Protein AF-A0A5J4N3N0-F1 (afdb_monomer_lite)

InterPro domains:
  IPR036915 Cyclin-like superfamily [SSF47954] (1-61)

Sequence (84 aa):
MDFYPREMMLTCLYVACKAADFPIGIQTFISHIPRNQERYSDFILNSELFLLESLNYDLWVFTPYRPLIGLIIDLVAYQVSQVK

Structure (mmCIF, N/CA/C/O backbone):
data_AF-A0A5J4N3N0-F1
#
_entry.id   AF-A0A5J4N3N0-F1
#
loop_
_atom_site.group_PDB
_atom_site.id
_atom_site.type_symbol
_atom_site.label_atom_id
_atom_site.label_alt_id
_atom_site.label_comp_id
_atom_site.label_asym_id
_atom_site.label_entity_id
_atom_site.label_seq_id
_atom_site.pdbx_PDB_ins_code
_atom_site.Cartn_x
_atom_site.Cartn_y
_atom_site.Cartn_z
_atom_site.occupancy
_atom_site.B_iso_or_equiv
_atom_site.auth_seq_id
_atom_site.auth_comp_id
_atom_site.auth_asym_id
_atom_site.auth_atom_id
_atom_site.pdbx_PDB_model_num
ATOM 1 N N . MET A 1 1 ? -24.950 -5.508 5.231 1.00 56.09 1 MET A N 1
ATOM 2 C CA . MET A 1 1 ? -24.059 -4.536 4.550 1.00 56.09 1 MET A CA 1
ATOM 3 C C . MET A 1 1 ? -23.244 -3.932 5.667 1.00 56.09 1 MET A C 1
ATOM 5 O O . MET A 1 1 ? -23.674 -2.954 6.264 1.00 56.09 1 MET A O 1
ATOM 9 N N . ASP A 1 2 ? -22.154 -4.597 6.027 1.00 71.69 2 ASP A N 1
ATOM 10 C CA . ASP A 1 2 ? -21.621 -4.483 7.393 1.00 71.69 2 ASP A CA 1
ATOM 11 C C . ASP A 1 2 ? -20.556 -3.387 7.518 1.00 71.69 2 ASP A C 1
ATOM 13 O O . ASP A 1 2 ? -20.187 -2.993 8.618 1.00 71.69 2 ASP A O 1
ATOM 17 N N . PHE A 1 3 ? -20.146 -2.815 6.382 1.00 75.25 3 PHE A N 1
ATOM 18 C CA . PHE A 1 3 ? -19.213 -1.700 6.305 1.00 75.25 3 PHE A CA 1
ATOM 19 C C . PHE A 1 3 ? -19.693 -0.656 5.306 1.00 75.25 3 PHE A C 1
ATOM 21 O O . PHE A 1 3 ? -20.205 -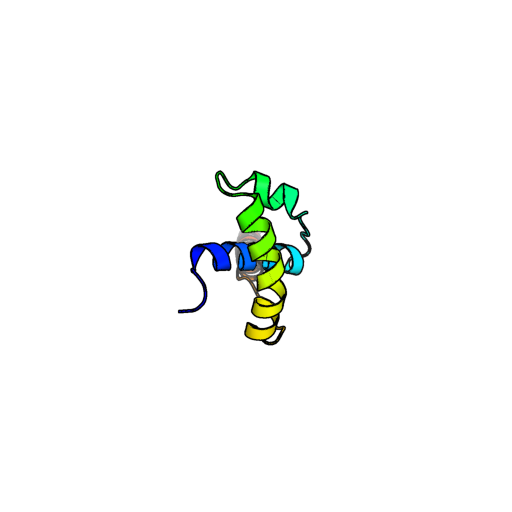0.980 4.229 1.00 75.25 3 PHE A O 1
ATOM 28 N N . TYR A 1 4 ? -19.502 0.617 5.650 1.00 84.62 4 TYR A N 1
ATOM 29 C CA . TYR A 1 4 ? -19.791 1.708 4.736 1.00 84.62 4 TYR A CA 1
ATOM 30 C C . TYR A 1 4 ? -18.624 1.866 3.742 1.00 84.62 4 TYR A C 1
ATOM 32 O O . TYR A 1 4 ? -17.473 2.014 4.163 1.00 84.62 4 TYR A O 1
ATOM 40 N N . PRO A 1 5 ? -18.876 1.882 2.418 1.00 88.00 5 PRO A N 1
ATOM 41 C CA . PRO A 1 5 ? -17.811 1.823 1.411 1.00 88.00 5 PRO A CA 1
ATOM 42 C C . PRO A 1 5 ? -16.840 3.008 1.480 1.00 88.00 5 PRO A C 1
ATOM 44 O O . PRO A 1 5 ? -15.672 2.864 1.137 1.00 88.00 5 PRO A O 1
ATOM 47 N N . ARG A 1 6 ? -17.288 4.173 1.967 1.00 86.50 6 ARG A N 1
ATOM 48 C CA . ARG A 1 6 ? -16.415 5.344 2.152 1.00 86.50 6 ARG A CA 1
ATOM 49 C C . ARG A 1 6 ? -15.346 5.108 3.214 1.00 86.50 6 ARG A C 1
ATOM 51 O O . ARG A 1 6 ? -14.214 5.532 3.025 1.00 86.50 6 ARG A O 1
ATOM 58 N N . GLU A 1 7 ? -15.720 4.485 4.328 1.00 86.81 7 GLU A N 1
ATOM 59 C CA . GLU A 1 7 ? -14.797 4.202 5.428 1.00 86.81 7 GLU A CA 1
ATOM 60 C C . GLU A 1 7 ? -13.817 3.103 4.989 1.00 86.81 7 GLU A C 1
ATOM 62 O O . GLU A 1 7 ? -12.607 3.264 5.127 1.00 86.81 7 GLU A O 1
ATOM 67 N N . MET A 1 8 ? -14.320 2.061 4.316 1.00 90.69 8 MET A N 1
ATOM 68 C CA . MET A 1 8 ? -13.486 0.962 3.820 1.00 90.69 8 MET A CA 1
ATOM 69 C C . MET A 1 8 ? -12.509 1.377 2.711 1.00 90.69 8 MET A C 1
ATOM 71 O O . MET A 1 8 ? -11.400 0.851 2.628 1.00 90.69 8 MET A O 1
ATOM 75 N N . MET A 1 9 ? -12.881 2.355 1.880 1.00 92.06 9 MET A N 1
ATOM 76 C CA . MET A 1 9 ? -11.984 2.942 0.881 1.00 92.06 9 MET A CA 1
ATOM 77 C C . MET A 1 9 ? -10.746 3.575 1.532 1.00 92.06 9 MET A C 1
ATOM 79 O O . MET A 1 9 ? -9.643 3.427 1.011 1.00 92.06 9 MET A O 1
ATOM 83 N N . LEU A 1 10 ? -10.912 4.253 2.674 1.00 91.38 10 LEU A N 1
ATOM 84 C CA . LEU A 1 10 ? -9.798 4.865 3.403 1.00 91.38 10 LEU A CA 1
ATOM 85 C C . LEU A 1 10 ? -8.879 3.804 4.011 1.00 91.38 10 LEU A C 1
ATOM 87 O O . LEU A 1 10 ? -7.662 3.931 3.902 1.00 91.38 10 LEU A O 1
ATOM 91 N N . THR A 1 11 ? -9.449 2.739 4.581 1.00 92.25 11 THR A N 1
ATOM 92 C CA . THR A 1 11 ? -8.677 1.593 5.084 1.00 92.25 11 THR A CA 1
ATOM 93 C C . THR A 1 11 ? -7.881 0.931 3.961 1.00 92.25 11 THR A C 1
ATOM 95 O O . THR A 1 11 ? -6.689 0.682 4.117 1.00 92.25 11 THR A O 1
ATOM 98 N N . CYS A 1 12 ? -8.502 0.712 2.797 1.00 93.06 12 CYS A N 1
ATOM 99 C CA . CYS A 1 12 ? -7.834 0.141 1.627 1.00 93.06 12 CYS A CA 1
ATOM 100 C C . CYS A 1 12 ? -6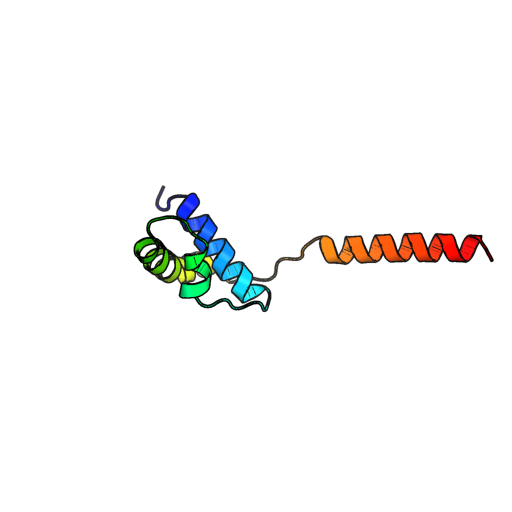.676 1.022 1.140 1.00 93.06 12 CYS A C 1
ATOM 102 O O . CYS A 1 12 ? -5.579 0.521 0.908 1.00 93.06 12 CYS A O 1
ATOM 104 N N . LEU A 1 13 ? -6.881 2.341 1.057 1.00 92.62 13 LEU A N 1
ATOM 105 C CA . LEU A 1 13 ? -5.823 3.277 0.675 1.00 92.62 13 LEU A CA 1
ATOM 106 C C . LEU A 1 13 ? -4.661 3.261 1.679 1.00 92.62 13 LEU A C 1
ATOM 108 O O . LEU A 1 13 ? -3.502 3.240 1.274 1.00 92.62 13 LEU A O 1
ATOM 112 N N . TYR A 1 14 ? -4.964 3.229 2.978 1.00 92.81 14 TYR A N 1
ATOM 113 C CA . TYR A 1 14 ? -3.954 3.182 4.032 1.00 92.81 14 TYR A CA 1
ATOM 114 C C . TYR A 1 14 ? -3.113 1.896 3.978 1.00 92.81 14 TYR A C 1
ATOM 116 O O . TYR A 1 14 ? -1.883 1.956 4.031 1.00 92.81 14 TYR A O 1
ATOM 124 N N . VAL A 1 15 ? -3.759 0.738 3.799 1.00 92.75 15 VAL A N 1
ATOM 125 C CA . VAL A 1 15 ? -3.078 -0.558 3.634 1.00 92.75 15 VAL A CA 1
ATOM 126 C C . VAL A 1 15 ? -2.274 -0.602 2.333 1.00 92.75 15 VAL A C 1
ATOM 128 O O . VAL A 1 15 ? -1.141 -1.077 2.339 1.00 92.75 15 VAL A O 1
ATOM 131 N N . ALA A 1 16 ? -2.793 -0.042 1.238 1.00 92.56 16 ALA A N 1
ATOM 132 C CA . ALA A 1 16 ? -2.069 0.046 -0.029 1.00 92.56 16 ALA A CA 1
ATOM 133 C C . ALA A 1 16 ? -0.783 0.880 0.093 1.00 92.56 16 ALA A C 1
ATOM 135 O O . ALA A 1 16 ? 0.247 0.485 -0.447 1.00 92.56 16 ALA A O 1
ATOM 136 N N . CYS A 1 17 ? -0.802 1.990 0.842 1.00 91.81 17 CYS A N 1
ATOM 137 C CA . CYS A 1 17 ? 0.409 2.766 1.129 1.00 91.81 17 CYS A CA 1
ATOM 138 C C . CYS A 1 17 ? 1.459 1.928 1.875 1.00 91.81 17 CYS A C 1
ATOM 140 O O . CYS A 1 17 ? 2.633 1.950 1.508 1.00 91.81 17 CYS A O 1
ATOM 142 N N . LYS A 1 18 ? 1.040 1.136 2.872 1.00 91.31 18 LYS A N 1
ATOM 143 C CA . LYS A 1 18 ? 1.940 0.208 3.577 1.00 91.31 18 LYS A CA 1
ATOM 144 C C . LYS A 1 18 ? 2.493 -0.887 2.657 1.00 91.31 18 LYS A C 1
ATOM 146 O O . LYS A 1 18 ? 3.666 -1.215 2.770 1.00 91.31 18 LYS A O 1
ATOM 151 N N . ALA A 1 19 ? 1.671 -1.430 1.759 1.00 91.44 19 ALA A N 1
ATOM 152 C CA . ALA A 1 19 ? 2.070 -2.481 0.820 1.00 91.44 19 ALA A CA 1
ATOM 153 C C . ALA A 1 19 ? 3.005 -1.979 -0.296 1.00 91.44 19 ALA A C 1
ATOM 155 O O . ALA A 1 19 ? 3.847 -2.730 -0.773 1.00 91.44 19 ALA A O 1
ATOM 156 N N . ALA A 1 20 ? 2.871 -0.716 -0.711 1.00 89.50 20 ALA A N 1
ATOM 157 C CA . ALA A 1 20 ? 3.657 -0.093 -1.778 1.00 89.50 20 ALA A CA 1
ATOM 158 C C . ALA A 1 20 ? 4.949 0.591 -1.277 1.00 89.50 20 ALA A C 1
ATOM 160 O O . ALA A 1 20 ? 5.380 1.583 -1.865 1.00 89.50 20 ALA A O 1
ATOM 161 N N . ASP A 1 21 ? 5.534 0.102 -0.177 1.00 88.06 21 ASP A N 1
ATOM 162 C CA . ASP A 1 21 ? 6.759 0.631 0.449 1.00 88.06 21 ASP A CA 1
ATOM 163 C C . ASP A 1 21 ? 6.704 2.128 0.829 1.00 88.06 21 ASP A C 1
ATOM 165 O O . ASP A 1 21 ? 7.734 2.790 0.979 1.00 88.06 21 ASP A O 1
ATOM 169 N N . PHE A 1 22 ? 5.504 2.682 1.037 1.00 90.81 22 PHE A N 1
ATOM 170 C CA . PHE A 1 22 ? 5.304 4.067 1.469 1.00 90.81 22 PHE A CA 1
ATOM 171 C C . PHE A 1 22 ? 4.489 4.132 2.770 1.00 90.81 22 PHE A C 1
ATOM 173 O O . PHE A 1 22 ? 3.328 4.555 2.771 1.00 90.81 22 PHE A O 1
ATOM 180 N N . PRO A 1 23 ? 5.060 3.706 3.912 1.00 87.44 23 PRO A N 1
ATOM 181 C CA . PRO A 1 23 ? 4.351 3.738 5.181 1.00 87.44 23 PRO A CA 1
ATOM 182 C C . PRO A 1 23 ? 4.151 5.185 5.648 1.00 87.44 23 PRO A C 1
ATOM 184 O O . PRO A 1 23 ? 5.101 5.913 5.934 1.00 87.44 23 PRO A O 1
ATOM 187 N N . ILE A 1 24 ? 2.889 5.591 5.765 1.00 89.69 24 ILE A N 1
ATOM 188 C CA . ILE A 1 24 ? 2.487 6.894 6.299 1.00 89.69 24 ILE A CA 1
ATOM 189 C C . ILE A 1 24 ? 1.980 6.693 7.733 1.00 89.69 24 ILE A C 1
ATOM 191 O O . ILE A 1 24 ? 1.259 5.736 8.029 1.00 89.69 24 ILE A O 1
ATOM 195 N N . GLY A 1 25 ? 2.336 7.603 8.641 1.00 88.94 25 GLY A N 1
ATOM 196 C CA . GLY A 1 25 ? 1.755 7.630 9.983 1.00 88.94 25 GLY A CA 1
ATOM 197 C C . GLY A 1 25 ? 0.248 7.891 9.927 1.00 88.94 25 GLY A C 1
ATOM 198 O O . GLY A 1 25 ? -0.225 8.693 9.128 1.00 88.94 25 GLY A O 1
ATOM 199 N N . ILE A 1 26 ? -0.538 7.248 10.789 1.00 88.12 26 ILE A N 1
ATOM 200 C CA . ILE A 1 26 ? -2.000 7.404 10.739 1.00 88.12 26 ILE A CA 1
ATOM 201 C C . ILE A 1 26 ? -2.452 8.858 10.969 1.00 88.12 26 ILE A C 1
ATOM 203 O O . ILE A 1 26 ? -3.351 9.345 10.292 1.00 88.12 26 ILE A O 1
ATOM 207 N N . GLN A 1 27 ? -1.750 9.598 11.831 1.00 88.88 27 GLN A N 1
ATOM 208 C CA . GLN A 1 27 ? -2.038 11.011 12.096 1.00 88.88 27 GLN A CA 1
ATOM 209 C C . GLN A 1 27 ? -1.791 11.903 10.869 1.00 88.88 27 GLN A C 1
ATOM 211 O O . GLN A 1 27 ? -2.572 12.810 10.588 1.00 88.88 27 GLN A O 1
ATOM 216 N N . THR A 1 28 ? -0.737 11.622 10.095 1.00 89.38 28 THR A N 1
ATOM 217 C CA . THR A 1 28 ? -0.450 12.354 8.852 1.00 89.38 28 THR A CA 1
ATOM 218 C C . THR A 1 28 ? -1.343 11.903 7.701 1.00 89.38 28 THR A C 1
ATOM 220 O O . THR A 1 28 ? -1.617 12.688 6.803 1.00 89.38 28 THR A O 1
ATOM 223 N N . PHE A 1 29 ? -1.846 10.669 7.713 1.00 90.12 29 PHE A N 1
ATOM 224 C CA . PHE A 1 29 ? -2.862 10.224 6.758 1.00 90.12 29 PHE A CA 1
ATOM 225 C C . PHE A 1 29 ? -4.194 10.956 6.986 1.00 90.12 29 PHE A C 1
ATOM 227 O O . PHE A 1 29 ? -4.809 11.462 6.049 1.00 90.12 29 PHE A O 1
ATOM 234 N N . ILE A 1 30 ? -4.603 11.086 8.247 1.00 88.75 30 ILE A N 1
ATOM 235 C CA . ILE A 1 30 ? -5.900 11.645 8.638 1.00 88.75 30 ILE A CA 1
ATOM 236 C C . ILE A 1 30 ? -5.941 13.173 8.577 1.00 88.75 30 ILE A C 1
ATOM 238 O O . ILE A 1 30 ? -7.010 13.740 8.349 1.00 88.75 30 ILE A O 1
ATOM 242 N N . SER A 1 31 ? -4.801 13.855 8.707 1.00 87.69 31 SER A N 1
ATOM 243 C CA . SER A 1 31 ? -4.733 15.316 8.564 1.00 87.69 31 SER A CA 1
ATOM 244 C C . SER A 1 31 ? -5.219 15.811 7.194 1.00 87.69 31 SER A C 1
ATOM 246 O O . SER A 1 31 ? -5.706 16.935 7.086 1.00 87.69 31 SER A O 1
ATOM 248 N N . HIS A 1 32 ? -5.160 14.963 6.162 1.00 84.81 32 HIS A N 1
ATOM 249 C CA . HIS A 1 32 ? -5.684 15.249 4.824 1.00 84.81 32 HIS A CA 1
ATOM 250 C C . HIS A 1 32 ? -7.214 15.108 4.719 1.00 84.81 32 HIS A C 1
ATOM 252 O O . HIS A 1 32 ? -7.800 15.474 3.698 1.00 84.81 32 HIS A O 1
ATOM 258 N N . ILE A 1 33 ? -7.883 14.590 5.755 1.00 85.00 33 ILE A N 1
ATOM 259 C CA . ILE A 1 33 ? -9.327 14.357 5.773 1.00 85.00 33 ILE A CA 1
ATOM 260 C C . ILE A 1 33 ? -10.023 15.535 6.480 1.00 85.00 33 ILE A C 1
ATOM 262 O O . ILE A 1 33 ? -9.732 15.821 7.645 1.00 85.00 33 ILE A O 1
ATOM 266 N N . PRO A 1 34 ? -10.989 16.211 5.826 1.00 76.81 34 PRO A N 1
ATOM 267 C CA . PRO A 1 34 ? -11.558 17.464 6.327 1.00 76.81 34 PRO A CA 1
ATOM 268 C C . PRO A 1 34 ? -12.543 17.321 7.505 1.00 76.81 34 PRO A C 1
ATOM 270 O O . PRO A 1 34 ? -12.978 18.340 8.040 1.00 76.81 34 PRO A O 1
ATOM 273 N N . ARG A 1 35 ? -12.953 16.106 7.915 1.00 78.69 35 ARG A N 1
ATOM 274 C CA . ARG A 1 35 ? -13.936 15.879 9.004 1.00 78.69 35 ARG A CA 1
ATOM 275 C C . ARG A 1 35 ? -13.711 14.558 9.750 1.00 78.69 35 ARG A C 1
ATOM 277 O O . ARG A 1 35 ? -13.243 13.602 9.150 1.00 78.69 35 ARG A O 1
ATOM 284 N N . ASN A 1 36 ? -14.147 14.498 11.017 1.00 80.38 36 ASN A N 1
ATOM 285 C CA . ASN A 1 36 ? -14.238 13.299 11.878 1.00 80.38 36 ASN A CA 1
ATOM 286 C C . ASN A 1 36 ? -12.951 12.463 11.987 1.00 80.38 36 ASN A C 1
ATOM 288 O O . ASN A 1 36 ? -12.995 11.236 11.962 1.00 80.38 36 ASN A O 1
ATOM 292 N N . GLN A 1 37 ? -11.816 13.144 12.117 1.00 81.81 37 GLN A N 1
ATOM 293 C CA . GLN A 1 37 ? -10.477 12.560 12.089 1.00 81.81 37 GLN A CA 1
ATOM 294 C C . GLN A 1 37 ? -10.289 11.395 13.075 1.00 81.81 37 GLN A C 1
ATOM 296 O O . GLN A 1 37 ? -9.880 10.311 12.668 1.00 81.81 37 GLN A O 1
ATOM 301 N N . GLU A 1 38 ? -10.672 11.582 14.338 1.00 84.38 38 GLU A N 1
ATOM 302 C CA . GLU A 1 38 ? -10.523 10.560 15.386 1.00 84.38 38 GLU A CA 1
ATOM 303 C C . GLU A 1 38 ? -11.334 9.295 15.080 1.00 84.38 38 GLU A C 1
ATOM 305 O O . GLU A 1 38 ? -10.794 8.192 15.074 1.00 84.38 38 GLU A O 1
ATOM 310 N N . ARG A 1 39 ? -12.604 9.454 14.686 1.00 86.50 39 ARG A N 1
ATOM 311 C CA . ARG A 1 39 ? -13.468 8.319 14.331 1.00 86.50 39 ARG A CA 1
ATOM 312 C C . ARG A 1 39 ? -12.912 7.518 13.151 1.00 86.50 39 ARG A C 1
ATOM 314 O O . ARG A 1 39 ? -13.013 6.293 13.147 1.00 86.50 39 ARG A O 1
ATOM 321 N N . TYR A 1 40 ? -12.358 8.193 12.141 1.00 86.06 40 TYR A N 1
ATOM 322 C CA . TYR A 1 40 ? -11.736 7.503 11.011 1.00 86.06 40 TYR A CA 1
ATOM 323 C C . TYR A 1 40 ? -10.437 6.799 11.417 1.00 86.06 40 TYR A C 1
ATOM 325 O O . TYR A 1 40 ? -10.177 5.718 10.900 1.00 86.06 40 TYR A O 1
ATOM 333 N N . SER A 1 41 ? -9.666 7.354 12.360 1.00 88.81 41 SER A N 1
ATOM 334 C CA . SER A 1 41 ? -8.476 6.692 12.914 1.00 88.81 41 SER A CA 1
ATOM 335 C C . SER A 1 41 ? -8.816 5.338 13.506 1.00 88.81 41 SER A C 1
ATOM 337 O O . SER A 1 41 ? -8.259 4.319 13.097 1.00 88.81 41 SER A O 1
ATOM 339 N N . ASP A 1 42 ? -9.773 5.323 14.430 1.00 89.88 42 ASP A N 1
ATOM 340 C CA . ASP A 1 42 ? -10.160 4.103 15.129 1.00 89.88 42 ASP A CA 1
ATOM 341 C C . ASP A 1 42 ? -10.760 3.089 14.156 1.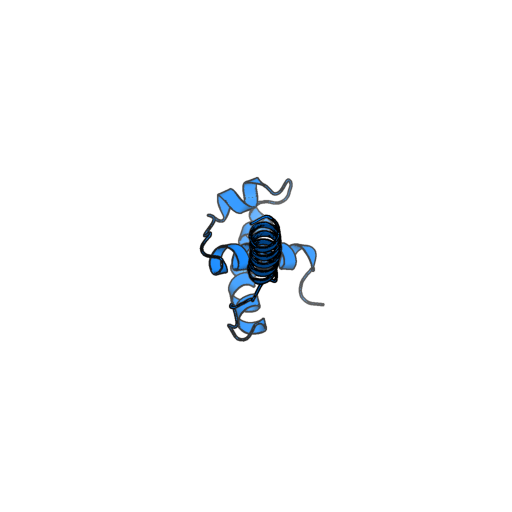00 89.88 42 ASP A C 1
ATOM 343 O O . ASP A 1 42 ? -10.476 1.894 14.231 1.00 89.88 42 ASP A O 1
ATOM 347 N N . PHE A 1 43 ? -11.555 3.555 13.192 1.00 89.88 43 PHE A N 1
ATOM 348 C CA . PHE A 1 43 ? -12.127 2.680 12.178 1.00 89.88 43 PHE A CA 1
ATOM 349 C C . PHE A 1 43 ? -11.057 2.032 11.291 1.00 89.88 43 PHE A C 1
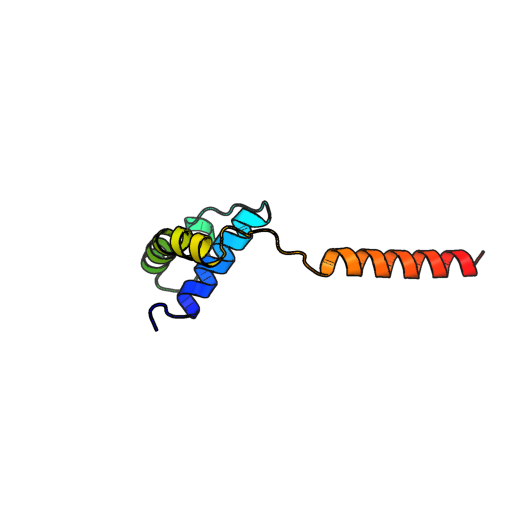ATOM 351 O O . PHE A 1 43 ? -11.099 0.819 11.083 1.00 89.88 43 PHE A O 1
ATOM 358 N N . ILE A 1 44 ? -10.104 2.812 10.769 1.00 91.38 44 ILE A N 1
ATOM 359 C CA . ILE A 1 44 ? -9.041 2.306 9.888 1.00 91.38 44 ILE A CA 1
ATOM 360 C C . ILE A 1 44 ? -8.223 1.237 10.617 1.00 91.38 44 ILE A C 1
ATOM 362 O O . ILE A 1 44 ? -8.002 0.166 10.062 1.00 91.38 44 ILE A O 1
ATOM 366 N N . LEU A 1 45 ? -7.846 1.486 11.874 1.00 90.81 45 LEU A N 1
ATOM 367 C CA . LEU A 1 45 ? -7.070 0.532 12.671 1.00 90.81 45 LEU A CA 1
ATOM 368 C C . LEU A 1 45 ? -7.842 -0.761 12.959 1.00 90.81 45 LEU A C 1
ATOM 370 O O . LEU A 1 45 ? -7.284 -1.848 12.835 1.00 90.81 45 LEU A O 1
ATOM 374 N N . ASN A 1 46 ? -9.127 -0.659 13.306 1.00 92.12 46 ASN A N 1
ATOM 375 C CA . ASN A 1 46 ? -9.952 -1.832 13.605 1.00 92.12 46 ASN A CA 1
ATOM 376 C C . ASN A 1 46 ? -10.272 -2.666 12.353 1.00 92.12 46 ASN A C 1
ATOM 378 O O . ASN A 1 46 ? -10.386 -3.887 12.434 1.00 92.12 46 ASN A O 1
ATOM 382 N N . SER A 1 47 ? -10.429 -2.016 11.198 1.00 91.44 47 SER A N 1
ATOM 383 C CA . SER A 1 47 ? -10.789 -2.676 9.935 1.00 91.44 47 SER A CA 1
ATOM 384 C C . SER A 1 47 ? -9.584 -3.162 9.126 1.00 91.44 47 SER A C 1
ATOM 386 O O . SER A 1 47 ? -9.766 -3.953 8.203 1.00 91.44 47 SER A O 1
ATOM 388 N N . GLU A 1 48 ? -8.361 -2.745 9.465 1.00 91.69 48 GLU A N 1
ATOM 389 C CA . GLU A 1 48 ? -7.138 -3.121 8.745 1.00 91.69 48 GLU A CA 1
ATOM 390 C C . GLU A 1 48 ? -6.923 -4.641 8.722 1.00 91.69 48 GLU A C 1
ATOM 392 O O . GLU A 1 48 ? -6.754 -5.221 7.650 1.00 91.69 48 GLU A O 1
ATOM 397 N N . LEU A 1 49 ? -6.987 -5.305 9.880 1.00 92.62 49 LEU A N 1
ATOM 398 C CA . LEU A 1 49 ? -6.797 -6.758 9.951 1.00 92.62 49 LEU A CA 1
ATOM 399 C C . LEU A 1 49 ? -7.905 -7.515 9.204 1.00 92.62 49 LEU A C 1
ATOM 401 O O . LEU A 1 49 ? -7.627 -8.473 8.487 1.00 92.62 49 LEU A O 1
ATOM 405 N N . PHE A 1 50 ? -9.145 -7.041 9.327 1.00 92.75 50 PHE A N 1
ATOM 406 C CA . PHE A 1 50 ? -10.293 -7.612 8.627 1.00 92.75 50 PHE A CA 1
ATOM 407 C C . PHE A 1 50 ? -10.152 -7.500 7.100 1.00 92.75 50 PHE A C 1
ATOM 409 O O . PHE A 1 50 ? -10.472 -8.440 6.368 1.00 92.75 50 PHE A O 1
ATOM 416 N N . LEU A 1 51 ? -9.639 -6.367 6.604 1.00 92.12 51 LEU A N 1
ATOM 417 C CA . LEU A 1 51 ? -9.341 -6.180 5.185 1.00 92.12 51 LEU A CA 1
ATOM 418 C C . LEU A 1 51 ? -8.302 -7.209 4.712 1.00 92.12 51 LEU A C 1
ATOM 420 O O . LEU A 1 51 ? -8.504 -7.842 3.681 1.00 92.12 51 LEU A O 1
ATOM 424 N N . LEU A 1 52 ? -7.216 -7.396 5.465 1.00 93.81 52 LEU A N 1
ATOM 425 C CA . LEU A 1 52 ? -6.149 -8.339 5.110 1.00 93.81 52 LEU A CA 1
ATOM 426 C C . LEU A 1 52 ? -6.650 -9.784 5.024 1.00 93.81 52 LEU A C 1
ATOM 428 O O . LEU A 1 52 ? -6.321 -10.486 4.069 1.00 93.81 52 LEU A O 1
ATOM 432 N N . GLU A 1 53 ? -7.479 -10.202 5.981 1.00 94.06 53 GLU A N 1
ATOM 433 C CA . GLU A 1 53 ? -8.122 -11.518 5.969 1.00 94.06 53 GLU A CA 1
ATOM 434 C C . GLU A 1 53 ? -9.043 -11.673 4.749 1.00 94.06 53 GLU A C 1
ATOM 436 O O . GLU A 1 53 ? -8.988 -12.682 4.049 1.00 94.06 53 GLU A O 1
ATOM 441 N N . SER A 1 54 ? -9.813 -10.630 4.421 1.00 91.69 54 SER A N 1
ATOM 442 C CA . SER A 1 54 ? -10.701 -10.614 3.249 1.00 91.69 54 SER A CA 1
ATOM 443 C C . SER A 1 54 ? -9.949 -10.711 1.913 1.00 91.69 54 SER A C 1
ATOM 445 O O . SER A 1 54 ? -10.512 -11.187 0.927 1.00 91.69 54 SER A O 1
ATOM 447 N N . LEU A 1 55 ? -8.690 -10.261 1.864 1.00 91.81 55 LEU A N 1
ATOM 448 C CA . LEU A 1 55 ? -7.804 -10.372 0.698 1.00 91.81 55 LEU A CA 1
ATOM 449 C C . LEU A 1 55 ? -6.996 -11.682 0.676 1.00 91.81 55 LEU A C 1
ATOM 451 O O . LEU A 1 55 ? -6.159 -11.850 -0.204 1.00 91.81 55 LEU A O 1
ATOM 455 N N . ASN A 1 56 ? -7.207 -12.606 1.620 1.00 95.06 56 ASN A N 1
ATOM 456 C CA . ASN A 1 56 ? -6.369 -13.800 1.802 1.00 95.06 56 ASN A CA 1
ATOM 457 C C . ASN A 1 56 ? -4.873 -13.476 1.962 1.00 95.06 56 ASN A C 1
ATOM 459 O O . ASN A 1 56 ? -4.021 -14.284 1.603 1.00 95.06 56 ASN A O 1
ATOM 463 N N . TYR A 1 57 ? -4.546 -12.297 2.500 1.00 92.88 57 TYR A N 1
ATOM 464 C CA . TYR A 1 57 ? -3.174 -11.791 2.622 1.00 92.88 57 TYR A CA 1
ATOM 465 C C . TYR A 1 57 ? -2.429 -11.581 1.286 1.00 92.88 57 TYR A C 1
ATOM 467 O O . TYR A 1 57 ? -1.221 -11.328 1.292 1.00 92.88 57 TYR A O 1
ATOM 475 N N . ASP A 1 58 ? -3.131 -11.592 0.148 1.00 93.62 58 ASP A N 1
ATOM 476 C CA . ASP A 1 58 ? -2.557 -11.273 -1.161 1.00 93.62 58 ASP A CA 1
ATOM 477 C C . ASP A 1 58 ? -2.457 -9.751 -1.353 1.00 93.62 58 ASP A C 1
ATOM 479 O O . ASP A 1 58 ? -3.382 -9.073 -1.799 1.00 93.62 58 ASP A O 1
ATOM 483 N N . LEU A 1 59 ? -1.294 -9.200 -0.999 1.00 90.94 59 LEU A N 1
ATOM 484 C CA . LEU A 1 59 ? -0.991 -7.761 -1.078 1.00 90.94 59 LEU A CA 1
ATOM 485 C C . LEU A 1 59 ? -0.311 -7.348 -2.395 1.00 90.94 59 LEU A C 1
ATOM 487 O O . LEU A 1 59 ? -0.149 -6.160 -2.676 1.00 90.94 59 LEU A O 1
ATOM 491 N N . TRP A 1 60 ? 0.108 -8.321 -3.206 1.00 90.44 60 TRP A N 1
ATOM 492 C CA . TRP A 1 60 ? 0.858 -8.088 -4.437 1.00 90.44 60 TRP A CA 1
ATOM 493 C C . TRP A 1 60 ? -0.069 -7.714 -5.593 1.00 90.44 60 TRP A C 1
ATOM 495 O O . TRP A 1 60 ? -0.695 -8.571 -6.214 1.00 90.44 60 TRP A O 1
ATOM 505 N N . VAL A 1 61 ? -0.116 -6.421 -5.923 1.00 90.31 61 VAL A N 1
ATOM 506 C CA . VAL A 1 61 ? -0.899 -5.905 -7.053 1.00 90.31 61 VAL A CA 1
ATOM 507 C C . VAL A 1 61 ? 0.029 -5.428 -8.167 1.00 90.31 61 VAL A C 1
ATOM 509 O O . VAL A 1 61 ? 0.754 -4.442 -8.029 1.00 90.31 61 VAL A O 1
ATOM 512 N N . PHE A 1 62 ? -0.024 -6.103 -9.315 1.00 91.69 62 PHE A N 1
ATOM 513 C CA . PHE A 1 62 ? 0.719 -5.698 -10.507 1.00 91.69 62 PHE A CA 1
ATOM 514 C C . PHE A 1 62 ? 0.013 -4.540 -11.212 1.00 91.69 62 PHE A C 1
ATOM 516 O O . PHE A 1 62 ? -1.015 -4.713 -11.866 1.00 91.69 62 PHE A O 1
ATOM 523 N N . THR A 1 63 ? 0.578 -3.341 -11.093 1.00 90.31 63 THR A N 1
ATOM 524 C CA . THR A 1 63 ? 0.046 -2.155 -11.769 1.00 90.31 63 THR A CA 1
ATOM 525 C C . THR A 1 63 ? 0.562 -2.043 -13.212 1.00 90.31 63 THR A C 1
ATOM 527 O O . THR A 1 63 ? 1.730 -2.337 -13.488 1.00 90.31 63 THR A O 1
ATOM 530 N N . PRO A 1 64 ? -0.266 -1.563 -14.161 1.00 94.12 64 PRO A N 1
ATOM 531 C CA . PRO A 1 64 ? 0.110 -1.466 -15.574 1.00 94.12 64 PRO A CA 1
ATOM 532 C C . PRO A 1 64 ? 1.087 -0.316 -15.883 1.00 94.12 64 PRO A C 1
ATOM 534 O O . PRO A 1 64 ? 1.530 -0.175 -17.020 1.00 94.12 64 PRO A O 1
ATOM 537 N N . TYR A 1 65 ? 1.471 0.501 -14.898 1.00 92.69 65 TYR A N 1
ATOM 538 C CA . TYR A 1 65 ? 2.390 1.624 -15.110 1.00 92.69 65 TYR A CA 1
ATOM 539 C C . TYR A 1 65 ? 3.788 1.164 -15.534 1.00 92.69 65 TYR A C 1
ATOM 541 O O . TYR A 1 65 ? 4.398 1.754 -16.423 1.00 92.69 65 TYR A O 1
ATOM 549 N N . ARG A 1 66 ? 4.290 0.077 -14.935 1.00 91.44 66 ARG A N 1
ATOM 550 C CA . ARG A 1 66 ? 5.606 -0.480 -15.267 1.00 91.44 66 ARG A CA 1
ATOM 551 C C . ARG A 1 66 ? 5.687 -1.013 -16.708 1.00 91.44 66 ARG A C 1
ATOM 553 O O . ARG A 1 66 ? 6.620 -0.607 -17.403 1.00 91.44 66 ARG A O 1
ATOM 560 N N . PRO A 1 67 ? 4.756 -1.863 -17.193 1.00 94.38 67 PRO A N 1
ATOM 561 C CA . PRO A 1 67 ? 4.783 -2.310 -18.586 1.00 94.38 67 PRO A CA 1
ATOM 562 C C . PRO A 1 67 ? 4.530 -1.169 -19.579 1.00 94.38 67 PRO A C 1
ATOM 564 O O . PRO A 1 67 ? 5.141 -1.162 -20.643 1.00 94.38 67 PRO A O 1
ATOM 567 N N . LEU A 1 68 ? 3.708 -0.173 -19.228 1.00 96.12 68 LEU A N 1
ATOM 568 C CA . LEU A 1 68 ? 3.483 1.002 -20.075 1.00 96.12 68 LEU A CA 1
ATOM 569 C C . LEU A 1 68 ? 4.775 1.797 -20.309 1.00 96.12 68 LEU A C 1
ATOM 571 O O . LEU A 1 68 ? 5.077 2.149 -21.446 1.00 96.12 68 LEU A O 1
ATOM 575 N N . ILE A 1 69 ? 5.569 2.038 -19.260 1.00 95.81 69 ILE A N 1
ATOM 576 C CA . ILE A 1 69 ? 6.878 2.699 -19.395 1.00 95.81 69 ILE A CA 1
ATOM 577 C C . ILE A 1 69 ? 7.814 1.868 -20.282 1.00 95.81 69 ILE A C 1
ATOM 579 O O . ILE A 1 69 ? 8.492 2.426 -21.141 1.00 95.81 69 ILE A O 1
ATOM 583 N N . GLY A 1 70 ? 7.819 0.541 -20.112 1.00 95.62 70 GLY A N 1
ATOM 584 C CA . GLY A 1 70 ? 8.590 -0.367 -20.966 1.00 95.62 70 GLY A CA 1
ATOM 585 C C . GLY A 1 70 ? 8.216 -0.247 -22.445 1.00 95.62 70 GLY A C 1
ATOM 586 O O . GLY A 1 70 ? 9.099 -0.113 -23.286 1.00 95.62 70 GLY A O 1
ATOM 587 N N . LEU A 1 71 ? 6.917 -0.202 -22.752 1.00 96.44 71 LEU A N 1
ATOM 588 C CA . LEU A 1 71 ? 6.411 -0.026 -24.115 1.00 96.44 71 LEU A CA 1
ATOM 589 C C . LEU A 1 71 ? 6.842 1.317 -24.717 1.00 96.44 71 LEU A C 1
ATOM 591 O O . LEU A 1 71 ? 7.258 1.368 -25.870 1.00 96.44 71 LEU A O 1
ATOM 595 N N . ILE A 1 72 ? 6.781 2.408 -23.948 1.00 96.44 72 ILE A N 1
ATOM 596 C CA . ILE A 1 72 ? 7.212 3.731 -24.427 1.00 96.44 72 ILE A CA 1
ATOM 597 C C . ILE A 1 72 ? 8.711 3.736 -24.745 1.00 96.44 72 ILE A C 1
ATOM 599 O O . ILE A 1 72 ? 9.111 4.259 -25.783 1.00 96.44 72 ILE A O 1
ATOM 603 N N . ILE A 1 73 ? 9.538 3.151 -23.873 1.00 96.19 73 ILE A N 1
ATOM 604 C CA . ILE A 1 73 ? 10.988 3.060 -24.095 1.00 96.19 73 ILE A CA 1
ATOM 605 C C . ILE A 1 73 ? 11.285 2.267 -25.371 1.00 96.19 73 ILE A C 1
ATOM 607 O O . ILE A 1 73 ? 12.132 2.690 -26.157 1.00 96.19 73 ILE A O 1
ATOM 611 N N . ASP A 1 74 ? 10.569 1.167 -25.600 1.00 95.88 74 ASP A N 1
ATOM 612 C CA . ASP A 1 74 ? 10.730 0.342 -26.798 1.00 95.88 74 ASP A CA 1
ATOM 613 C C . ASP A 1 74 ? 10.364 1.110 -28.079 1.00 95.88 74 ASP A C 1
ATOM 615 O O . ASP A 1 74 ? 11.135 1.137 -29.039 1.00 95.88 74 ASP A O 1
ATOM 619 N N . LEU A 1 75 ? 9.251 1.853 -28.064 1.00 95.62 75 LEU A N 1
ATOM 620 C CA . LEU A 1 75 ? 8.856 2.709 -29.188 1.00 95.62 75 LEU A CA 1
ATOM 621 C C . LEU A 1 75 ? 9.900 3.793 -29.495 1.00 95.62 75 LEU A C 1
ATOM 623 O O . LEU A 1 75 ? 10.207 4.043 -30.662 1.00 95.62 75 LEU A O 1
ATOM 627 N N . VAL A 1 76 ? 10.465 4.431 -28.467 1.00 94.94 76 VAL A N 1
ATOM 628 C CA . VAL A 1 76 ? 11.506 5.457 -28.641 1.00 94.94 76 VAL A CA 1
ATOM 629 C C . VAL A 1 76 ? 12.799 4.838 -29.175 1.00 94.94 76 VAL A C 1
ATOM 631 O O . VAL A 1 76 ? 13.407 5.385 -30.098 1.00 94.94 76 VAL A O 1
ATOM 634 N N . ALA A 1 77 ? 13.214 3.685 -28.645 1.00 93.06 77 ALA A N 1
ATOM 635 C CA . ALA A 1 77 ? 14.389 2.964 -29.129 1.00 93.06 77 ALA A CA 1
ATOM 636 C C . ALA A 1 77 ? 14.232 2.559 -30.604 1.00 93.06 77 ALA A C 1
ATOM 638 O O . ALA A 1 77 ? 15.160 2.739 -31.398 1.00 93.06 77 ALA A O 1
ATOM 639 N N . TYR A 1 78 ? 13.039 2.097 -30.989 1.00 91.19 78 TYR A N 1
ATOM 640 C CA . TYR A 1 78 ? 12.712 1.779 -32.374 1.00 91.19 78 TYR A CA 1
ATOM 641 C C . TYR A 1 78 ? 12.837 3.004 -33.292 1.00 91.19 78 TYR A C 1
ATOM 643 O O . TYR A 1 78 ? 13.455 2.914 -34.352 1.00 91.19 78 TYR A O 1
ATOM 651 N N . GLN A 1 79 ? 12.326 4.169 -32.878 1.00 86.44 79 GLN A N 1
ATOM 652 C CA . GLN A 1 79 ? 12.440 5.407 -33.661 1.00 86.44 79 GLN A CA 1
ATOM 653 C C . GLN A 1 79 ? 13.893 5.848 -33.868 1.00 86.44 79 GLN A C 1
ATOM 655 O O . GLN A 1 79 ? 14.274 6.202 -34.982 1.00 86.44 79 GLN A O 1
ATOM 660 N N . VAL A 1 80 ? 14.728 5.795 -32.827 1.00 81.50 80 VAL A N 1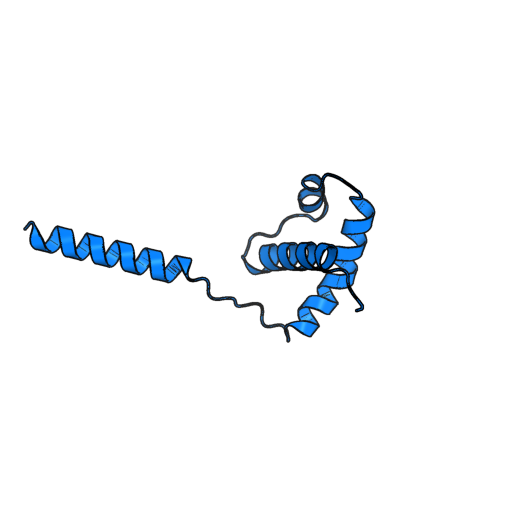
ATOM 661 C CA . VAL A 1 80 ? 16.149 6.175 -32.931 1.00 81.50 80 VAL A CA 1
ATOM 662 C C . VAL A 1 80 ? 16.914 5.238 -33.870 1.00 81.50 80 VAL A C 1
ATOM 664 O O . VAL A 1 80 ? 17.799 5.693 -34.593 1.00 81.50 80 VAL A O 1
ATOM 667 N N . SER A 1 81 ? 16.560 3.950 -33.903 1.00 73.56 81 SER A N 1
ATOM 668 C CA . SER A 1 81 ? 17.181 2.980 -34.811 1.00 73.56 81 SER A CA 1
ATOM 669 C C . SER A 1 81 ? 16.841 3.207 -36.288 1.00 73.56 81 SER A C 1
ATOM 671 O O . SER A 1 81 ? 17.579 2.713 -37.129 1.00 73.56 81 SER A O 1
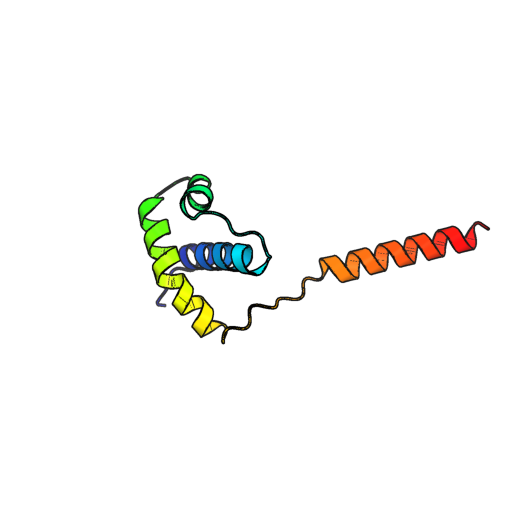ATOM 673 N N . GLN A 1 82 ? 15.751 3.908 -36.612 1.00 63.84 82 GLN A N 1
ATOM 674 C CA . GLN A 1 82 ? 15.337 4.189 -37.997 1.00 63.84 82 GLN A CA 1
ATOM 675 C C . GLN A 1 82 ? 15.956 5.478 -38.566 1.00 63.84 82 GLN A C 1
ATOM 677 O O . GLN A 1 82 ? 15.900 5.707 -39.769 1.00 63.84 82 GLN A O 1
ATOM 682 N N . VAL A 1 83 ? 16.505 6.349 -37.710 1.00 64.62 83 VAL A N 1
ATOM 683 C CA . VAL A 1 83 ? 17.093 7.645 -38.110 1.00 64.62 83 VAL A CA 1
ATOM 684 C C . VAL A 1 83 ? 18.612 7.547 -38.348 1.00 64.62 83 VAL A C 1
ATOM 686 O O . VAL A 1 83 ? 19.204 8.468 -38.910 1.00 64.62 83 VAL A O 1
ATOM 689 N N . LYS A 1 84 ? 19.246 6.439 -37.945 1.00 50.84 84 LYS A N 1
ATOM 690 C CA . LYS A 1 84 ? 20.628 6.081 -38.308 1.00 50.84 84 LYS A CA 1
ATOM 691 C C . LYS A 1 84 ? 20.648 5.194 -39.543 1.00 50.84 84 LYS A C 1
ATOM 693 O O . LYS A 1 84 ? 21.592 5.373 -40.341 1.00 50.84 84 LYS A O 1
#

pLDDT: mean 88.29, std 8.36, range [50.84, 96.44]

Radius of gyration: 19.31 Å; chains: 1; bounding box: 45×31×54 Å

Organism: NCBI:txid34504

Secondary structure (DSSP, 8-state):
--S-HHHHHHHHHHHHHHHTT-PPPHHHHHTTSSS-HHHHHHHHHHHHHHHHHHTTT------THHHHHHHHHHHHHHHHHHH-

Foldseek 3Di:
DPDDVVLVVLLVVQVLCVLVVRHDDLQVSLVPPPDDSVVSSVSSVVCNVVVCVVVVVPNDDDDCPVVVVVVVVVVVVVVVVVVD